Protein AF-A0A4U0XUC7-F1 (afdb_monomer_lite)

Radius of gyration: 27.1 Å; chains: 1; bounding box: 52×52×78 Å

Structure (mmCIF, N/CA/C/O backbone):
data_AF-A0A4U0XUC7-F1
#
_entry.id   AF-A0A4U0XUC7-F1
#
loop_
_atom_site.group_PDB
_atom_site.id
_atom_site.type_symbol
_atom_site.label_atom_id
_atom_site.label_alt_id
_atom_site.label_comp_id
_atom_site.label_asym_id
_atom_site.label_entity_id
_atom_site.label_seq_id
_atom_site.pdbx_PDB_ins_code
_atom_site.Cartn_x
_atom_site.Cartn_y
_atom_site.Cartn_z
_atom_site.occupancy
_atom_site.B_iso_or_equiv
_atom_site.auth_seq_id
_atom_site.auth_comp_id
_atom_site.auth_asym_id
_atom_site.auth_atom_id
_atom_site.pdbx_PDB_model_num
ATOM 1 N N . MET A 1 1 ? 13.271 36.905 -11.963 1.00 41.16 1 MET A N 1
ATOM 2 C CA . MET A 1 1 ? 14.500 36.282 -12.498 1.00 41.16 1 MET A CA 1
ATOM 3 C C . MET A 1 1 ? 14.204 34.800 -12.654 1.00 41.16 1 MET A C 1
ATOM 5 O O . MET A 1 1 ? 13.802 34.219 -11.652 1.00 41.16 1 MET A O 1
ATOM 9 N N . PRO A 1 2 ? 14.277 34.201 -13.855 1.00 47.19 2 PRO A N 1
ATOM 10 C CA . PRO A 1 2 ? 14.096 32.763 -13.977 1.00 47.19 2 PRO A CA 1
ATOM 11 C C . PRO A 1 2 ? 15.309 32.103 -13.326 1.00 47.19 2 PRO A C 1
ATOM 13 O O . PRO A 1 2 ? 16.437 32.298 -13.774 1.00 47.19 2 PRO A O 1
ATOM 16 N N . SER A 1 3 ? 15.083 31.403 -12.219 1.00 56.34 3 SER A N 1
ATOM 17 C CA . SER A 1 3 ? 16.108 30.614 -11.546 1.00 56.34 3 SER A CA 1
ATOM 18 C C . SER A 1 3 ? 16.618 29.579 -12.543 1.00 56.34 3 SER A C 1
ATOM 20 O O . SER A 1 3 ? 15.867 28.697 -12.953 1.00 56.34 3 SER A O 1
ATOM 22 N N . THR A 1 4 ? 17.864 29.711 -12.988 1.00 57.44 4 THR A N 1
ATOM 23 C CA . THR A 1 4 ? 18.513 28.700 -13.818 1.00 57.44 4 THR A CA 1
ATOM 24 C C . THR A 1 4 ? 18.597 27.419 -12.995 1.00 57.44 4 THR A C 1
ATOM 26 O O . THR A 1 4 ? 19.333 27.341 -12.013 1.00 57.44 4 THR A O 1
ATOM 29 N N . THR A 1 5 ? 17.780 26.422 -13.337 1.00 57.84 5 THR A N 1
ATOM 30 C CA . THR A 1 5 ? 17.796 25.125 -12.663 1.00 57.84 5 THR A CA 1
ATOM 31 C C . THR A 1 5 ? 19.158 24.489 -12.928 1.00 57.84 5 THR A C 1
ATOM 33 O O . THR A 1 5 ? 19.445 24.055 -14.041 1.00 57.84 5 THR A O 1
ATOM 36 N N . SER A 1 6 ? 20.041 24.503 -11.926 1.00 68.12 6 SER A N 1
ATOM 37 C CA . SER A 1 6 ? 21.346 23.845 -12.020 1.00 68.12 6 SER A CA 1
ATOM 38 C C . SER A 1 6 ? 21.141 22.363 -12.337 1.00 68.12 6 SER A C 1
ATOM 40 O O . SER A 1 6 ? 20.243 21.741 -11.769 1.00 68.12 6 SER A O 1
ATOM 42 N N . LEU A 1 7 ? 21.980 21.768 -13.189 1.00 64.44 7 LEU A N 1
ATOM 43 C CA . LEU A 1 7 ? 21.971 20.318 -13.445 1.00 64.44 7 LEU A CA 1
ATOM 44 C C . LEU A 1 7 ? 22.256 19.496 -12.178 1.00 64.44 7 LEU A C 1
ATOM 46 O O . LEU A 1 7 ? 21.947 18.315 -12.134 1.00 64.44 7 LEU A O 1
ATOM 50 N N . THR A 1 8 ? 22.802 20.133 -11.141 1.00 63.56 8 THR A N 1
ATOM 51 C CA . THR A 1 8 ? 23.028 19.536 -9.820 1.00 63.56 8 THR A CA 1
ATOM 52 C C . THR A 1 8 ? 21.843 19.688 -8.864 1.00 63.56 8 THR A C 1
ATOM 54 O O . THR A 1 8 ? 21.917 19.229 -7.730 1.00 63.56 8 THR A O 1
ATOM 57 N N . SER A 1 9 ? 20.766 20.363 -9.281 1.00 74.94 9 SER A N 1
ATOM 58 C CA . SER A 1 9 ? 19.562 20.502 -8.468 1.00 74.94 9 SER A CA 1
ATOM 59 C C . SER A 1 9 ? 18.823 19.162 -8.393 1.00 74.94 9 SER A C 1
ATOM 61 O O . SER A 1 9 ? 18.586 18.552 -9.441 1.00 74.94 9 SER A O 1
ATOM 63 N N . PRO A 1 10 ? 18.349 18.770 -7.203 1.00 71.62 10 PRO A N 1
ATOM 64 C CA . PRO A 1 10 ? 17.517 17.584 -7.033 1.00 71.62 10 PRO A CA 1
ATOM 65 C C . PRO A 1 10 ? 16.281 17.560 -7.961 1.00 71.62 10 PRO A C 1
ATOM 67 O O . PRO A 1 10 ? 15.919 16.544 -8.556 1.00 71.62 10 PRO A O 1
ATOM 70 N N . THR A 1 11 ? 15.681 18.730 -8.200 1.00 72.81 11 THR A N 1
ATOM 71 C CA . THR A 1 11 ? 14.565 18.912 -9.141 1.00 72.81 11 THR A C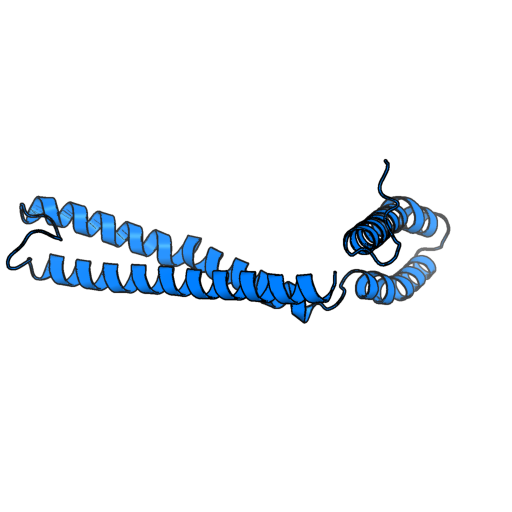A 1
ATOM 72 C C . THR A 1 11 ? 14.967 18.644 -10.596 1.00 72.81 11 THR A C 1
ATOM 74 O O . THR A 1 11 ? 14.193 18.051 -11.348 1.00 72.81 11 THR A O 1
ATOM 77 N N . SER A 1 12 ? 16.171 19.056 -11.011 1.00 75.69 12 SER A N 1
ATOM 78 C CA . SER A 1 12 ? 16.686 18.788 -12.361 1.00 75.69 12 SER A CA 1
ATOM 79 C C . SER A 1 12 ? 16.919 17.296 -12.577 1.00 75.69 12 SER A C 1
ATOM 81 O O . SER A 1 12 ? 16.519 16.768 -13.613 1.00 75.69 12 SER A O 1
ATOM 83 N N . TYR A 1 13 ? 17.497 16.604 -11.588 1.00 70.94 13 TYR A N 1
ATOM 84 C CA . TYR A 1 13 ? 17.671 15.150 -11.630 1.00 70.94 13 TYR A CA 1
ATOM 85 C C . TYR A 1 13 ? 16.336 14.419 -11.735 1.00 70.94 13 TYR A C 1
ATOM 87 O O . TYR A 1 13 ? 16.191 13.526 -12.571 1.00 70.94 13 TYR A O 1
ATOM 95 N N . HIS A 1 14 ? 15.335 14.832 -10.957 1.00 70.38 14 HIS A N 1
ATOM 96 C CA . HIS A 1 14 ? 13.987 14.282 -11.055 1.00 70.38 14 HIS A CA 1
ATOM 97 C C . HIS A 1 14 ? 13.351 14.479 -12.425 1.00 70.38 14 HIS A C 1
ATOM 99 O O . HIS A 1 14 ? 12.824 13.521 -12.982 1.00 70.38 14 HIS A O 1
ATOM 105 N N . LEU A 1 15 ? 13.398 15.692 -12.980 1.00 77.94 15 LEU A N 1
ATOM 106 C CA . LEU A 1 15 ? 12.812 15.983 -14.289 1.00 77.94 15 LEU A CA 1
ATOM 107 C C . LEU A 1 15 ? 13.519 15.218 -15.412 1.00 77.94 15 LEU A C 1
ATOM 109 O O . LEU A 1 15 ? 12.850 14.686 -16.296 1.00 77.94 15 LEU A O 1
ATOM 113 N N . LEU A 1 16 ? 14.850 15.114 -15.363 1.00 79.06 16 LEU A N 1
ATOM 114 C CA . LEU A 1 16 ? 15.630 14.338 -16.329 1.00 79.06 16 LEU A CA 1
ATOM 115 C C . LEU A 1 16 ? 15.341 12.839 -16.218 1.00 79.06 16 LEU A C 1
ATOM 117 O O . LEU A 1 16 ? 15.116 12.182 -17.235 1.00 79.06 16 LEU A O 1
ATOM 121 N N . THR A 1 17 ? 15.291 12.302 -15.000 1.00 75.25 17 THR A N 1
ATOM 122 C CA . THR A 1 17 ? 14.991 10.885 -14.751 1.00 75.25 17 THR A CA 1
ATOM 123 C C . THR A 1 17 ? 13.556 10.555 -15.156 1.00 75.25 17 THR A C 1
ATOM 125 O O . THR A 1 17 ? 13.331 9.587 -15.879 1.00 75.25 17 THR A O 1
ATOM 128 N N . TYR A 1 18 ? 12.588 11.394 -14.776 1.00 75.75 18 TYR A N 1
ATOM 129 C CA . TYR A 1 18 ? 11.187 11.263 -15.176 1.00 75.75 18 TYR A CA 1
ATOM 130 C C . TYR A 1 18 ? 11.022 11.354 -16.697 1.00 75.75 18 TYR A C 1
ATOM 132 O O . TYR A 1 18 ? 10.378 10.496 -17.294 1.00 75.75 18 TYR A O 1
ATOM 140 N N . GLY A 1 19 ? 11.639 12.350 -17.341 1.00 83.38 19 GLY A N 1
ATOM 141 C CA . GLY A 1 19 ? 11.598 12.518 -18.793 1.00 83.38 19 GLY A CA 1
ATOM 142 C C . GLY A 1 19 ? 12.222 11.338 -19.540 1.00 83.38 19 GLY A C 1
ATOM 143 O O . GLY A 1 19 ? 11.653 10.862 -20.520 1.00 83.38 19 GLY A O 1
ATOM 144 N N . THR A 1 20 ? 13.341 10.807 -19.042 1.00 84.19 20 THR A N 1
ATOM 145 C CA . THR A 1 20 ? 14.007 9.620 -19.603 1.00 84.19 20 THR A CA 1
ATOM 146 C C . THR A 1 20 ? 13.159 8.360 -19.416 1.00 84.19 20 THR A C 1
ATOM 148 O O . THR A 1 20 ? 13.000 7.570 -20.350 1.00 84.19 20 THR A O 1
ATOM 151 N N . LEU A 1 21 ? 12.559 8.174 -18.238 1.00 84.00 21 LEU A N 1
ATOM 152 C CA . LEU A 1 21 ? 11.671 7.047 -17.954 1.00 84.00 21 LEU A CA 1
ATOM 153 C C . LEU A 1 21 ? 10.412 7.093 -18.828 1.00 84.00 21 LEU A C 1
ATOM 155 O O . LEU A 1 21 ? 10.051 6.091 -19.445 1.00 84.00 21 LEU A O 1
ATOM 159 N N . LEU A 1 22 ? 9.764 8.254 -18.923 1.00 86.94 22 LEU A N 1
ATOM 160 C CA . LEU A 1 22 ? 8.589 8.450 -19.768 1.00 86.94 22 LEU A CA 1
ATOM 161 C C . LEU A 1 22 ? 8.942 8.239 -21.245 1.00 86.94 22 LEU A C 1
ATOM 163 O O . LEU A 1 22 ? 8.286 7.455 -21.928 1.00 86.94 22 LEU A O 1
ATOM 167 N N . GLY A 1 23 ? 10.009 8.881 -21.727 1.00 90.50 23 GLY A N 1
ATOM 168 C CA . GLY A 1 23 ? 10.469 8.765 -23.109 1.00 90.50 23 GLY A CA 1
ATOM 169 C C . GLY A 1 23 ? 10.819 7.329 -23.499 1.00 90.50 23 GLY A C 1
ATOM 170 O O . GLY A 1 23 ? 10.379 6.855 -24.544 1.00 90.50 23 GLY A O 1
ATOM 171 N N . SER A 1 24 ? 11.538 6.598 -22.642 1.00 89.44 24 SER A N 1
ATOM 172 C CA . SER A 1 24 ? 11.892 5.192 -22.889 1.00 89.44 24 SER A CA 1
ATOM 173 C C . SER A 1 24 ? 10.682 4.249 -22.857 1.00 89.44 24 SER A C 1
ATOM 175 O O . SER A 1 24 ? 10.641 3.300 -23.642 1.00 89.44 24 SER A O 1
ATOM 177 N N . ASN A 1 25 ? 9.673 4.501 -22.013 1.00 90.06 25 ASN A N 1
ATOM 178 C CA . ASN A 1 25 ? 8.404 3.755 -22.024 1.00 90.06 25 ASN A CA 1
ATOM 179 C C . ASN A 1 25 ? 7.616 3.984 -23.313 1.00 90.06 25 ASN A C 1
ATOM 181 O O . ASN A 1 25 ? 7.173 3.022 -23.948 1.00 90.06 25 ASN A O 1
ATOM 185 N N . LEU A 1 26 ? 7.481 5.248 -23.724 1.00 94.56 26 LEU A N 1
ATOM 186 C CA . LEU A 1 26 ? 6.770 5.612 -24.946 1.00 94.56 26 LEU A CA 1
ATOM 187 C C . LEU A 1 26 ? 7.476 5.056 -26.186 1.00 94.56 26 LEU A C 1
ATOM 189 O O . LEU A 1 26 ? 6.835 4.427 -27.026 1.00 94.56 26 LEU A O 1
ATOM 193 N N . PHE A 1 27 ? 8.798 5.225 -26.278 1.00 94.56 27 PHE A N 1
ATOM 194 C CA . PHE A 1 27 ? 9.585 4.710 -27.393 1.00 94.56 27 PHE A CA 1
ATOM 195 C C . PHE A 1 27 ? 9.510 3.183 -27.483 1.00 94.56 27 PHE A C 1
ATOM 197 O O . PHE A 1 27 ? 9.205 2.658 -28.550 1.00 94.56 27 PHE A O 1
ATOM 204 N N . GLN A 1 28 ? 9.726 2.459 -26.378 1.00 93.56 28 GLN A N 1
ATOM 205 C CA . GLN A 1 28 ? 9.698 0.994 -26.394 1.00 93.56 28 GLN A CA 1
ATOM 206 C C . GLN A 1 28 ? 8.318 0.445 -26.789 1.00 93.56 28 GLN A C 1
ATOM 208 O O . GLN A 1 28 ? 8.238 -0.476 -27.603 1.00 93.56 28 GLN A O 1
ATOM 213 N N . THR A 1 29 ? 7.242 1.020 -26.239 1.00 93.62 29 THR A N 1
ATOM 214 C CA . THR A 1 29 ? 5.865 0.528 -26.416 1.00 93.62 29 THR A CA 1
ATOM 215 C C . THR A 1 29 ? 5.292 0.871 -27.785 1.00 93.62 29 THR A C 1
ATOM 217 O O . THR A 1 29 ? 4.717 0.007 -28.444 1.00 93.62 29 THR A O 1
ATOM 220 N N . PHE A 1 30 ? 5.430 2.127 -28.215 1.00 96.94 30 PHE A N 1
ATOM 221 C CA . PHE A 1 30 ? 4.723 2.632 -29.394 1.00 96.94 30 PHE A CA 1
ATOM 222 C C . PHE A 1 30 ? 5.574 2.651 -30.662 1.00 96.94 30 PHE A C 1
ATOM 224 O O . PHE A 1 30 ? 5.012 2.670 -31.753 1.00 96.94 30 PHE A O 1
ATOM 231 N N . LEU A 1 31 ? 6.905 2.632 -30.544 1.00 96.88 31 LEU A N 1
ATOM 232 C CA . LEU A 1 31 ? 7.805 2.697 -31.696 1.00 96.88 31 LEU A CA 1
ATOM 233 C C . LEU A 1 31 ? 8.632 1.420 -31.830 1.00 96.88 31 LEU A C 1
ATOM 235 O O . LEU A 1 31 ? 8.411 0.654 -32.765 1.00 96.88 31 LEU A O 1
ATOM 239 N N . ASN A 1 32 ? 9.546 1.150 -30.895 1.00 95.56 32 ASN A N 1
ATOM 240 C CA . ASN A 1 32 ? 10.512 0.061 -31.033 1.00 95.56 32 ASN A CA 1
ATOM 241 C C . ASN A 1 32 ? 9.838 -1.311 -31.167 1.00 95.56 32 ASN A C 1
ATOM 243 O O . ASN A 1 32 ? 10.182 -2.070 -32.069 1.00 95.56 32 ASN A O 1
ATOM 247 N N . GLY A 1 33 ? 8.864 -1.623 -30.306 1.00 95.19 33 GLY A N 1
ATOM 248 C CA . GLY A 1 33 ? 8.121 -2.883 -30.352 1.00 95.19 33 GLY A CA 1
ATOM 249 C C . GLY A 1 33 ? 7.394 -3.099 -31.687 1.00 95.19 33 GLY A C 1
ATOM 250 O O . GLY A 1 33 ? 7.707 -4.070 -32.377 1.00 95.19 33 GLY A O 1
ATOM 251 N N . PRO A 1 34 ? 6.466 -2.207 -32.088 1.00 97.75 34 PRO A N 1
ATOM 252 C CA . PRO A 1 34 ? 5.739 -2.325 -33.354 1.00 97.75 34 PRO A CA 1
ATOM 253 C C . PRO A 1 34 ? 6.637 -2.328 -34.599 1.00 97.75 34 PRO A C 1
ATOM 255 O O . PRO A 1 34 ? 6.441 -3.154 -35.494 1.00 97.75 34 PRO A O 1
ATOM 258 N N . ILE A 1 35 ? 7.648 -1.452 -34.656 1.00 98.00 35 ILE A N 1
ATOM 259 C CA . ILE A 1 35 ? 8.584 -1.394 -35.789 1.00 98.00 35 ILE A CA 1
ATOM 260 C C . ILE A 1 35 ? 9.391 -2.691 -35.862 1.00 98.00 35 ILE A C 1
ATOM 262 O O . ILE A 1 35 ? 9.458 -3.311 -36.917 1.00 98.00 35 ILE A O 1
ATOM 266 N N . SER A 1 36 ? 9.945 -3.161 -34.744 1.00 97.38 36 SER A N 1
ATOM 267 C CA . SER A 1 36 ? 10.743 -4.392 -34.725 1.00 97.38 36 SER A CA 1
ATOM 268 C C . SER A 1 36 ? 9.905 -5.634 -35.038 1.00 97.38 36 SER A C 1
ATOM 270 O O . SER A 1 36 ? 10.383 -6.537 -35.719 1.00 97.38 36 SER A O 1
ATOM 272 N N . TYR A 1 37 ? 8.650 -5.685 -34.577 1.00 96.88 37 TYR A N 1
ATOM 273 C CA . TYR A 1 37 ? 7.725 -6.783 -34.871 1.00 96.88 37 TYR A CA 1
ATOM 274 C C . TYR A 1 37 ? 7.376 -6.876 -36.361 1.00 96.88 37 TYR A C 1
ATOM 276 O O . TYR A 1 37 ? 7.221 -7.972 -36.892 1.00 96.88 37 TYR A O 1
ATOM 284 N N . THR A 1 38 ? 7.249 -5.731 -37.035 1.00 97.69 38 THR A N 1
ATOM 285 C CA . THR A 1 38 ? 6.919 -5.672 -38.468 1.00 97.69 38 THR A CA 1
ATOM 286 C C . THR A 1 38 ? 8.148 -5.808 -39.367 1.00 97.69 38 THR A C 1
ATOM 288 O O . THR A 1 38 ? 8.039 -6.356 -40.460 1.00 97.69 38 THR A O 1
ATOM 291 N N . ALA A 1 39 ? 9.317 -5.351 -38.911 1.00 98.00 39 ALA A N 1
ATOM 292 C CA . ALA A 1 39 ? 10.558 -5.376 -39.681 1.00 98.00 39 ALA A CA 1
ATOM 293 C C . ALA A 1 39 ? 11.312 -6.714 -39.612 1.00 98.00 39 ALA A C 1
ATOM 295 O O . ALA A 1 39 ? 12.105 -7.006 -40.507 1.00 98.00 39 ALA A O 1
ATOM 296 N N . LEU A 1 40 ? 11.105 -7.522 -38.565 1.00 98.06 40 LEU A N 1
ATOM 297 C CA . LEU A 1 40 ? 11.871 -8.749 -38.329 1.00 98.06 40 LEU A CA 1
ATOM 298 C C . LEU A 1 40 ? 10.999 -10.011 -38.419 1.00 98.06 40 LEU A C 1
ATOM 300 O O . LEU A 1 40 ? 9.880 -10.036 -37.904 1.00 98.06 40 LEU A O 1
ATOM 304 N N . PRO A 1 41 ? 11.527 -11.125 -38.962 1.00 98.31 41 PRO A N 1
ATOM 305 C CA . PRO A 1 41 ? 10.925 -12.440 -38.784 1.00 98.31 41 PRO A CA 1
ATOM 306 C C . PRO A 1 41 ? 10.732 -12.769 -37.298 1.00 98.31 41 PRO A C 1
ATOM 308 O O . PRO A 1 41 ? 11.597 -12.488 -36.467 1.00 98.31 41 PRO A O 1
ATOM 311 N N . ARG A 1 42 ? 9.632 -13.455 -36.965 1.00 96.56 42 ARG A N 1
ATOM 312 C CA . ARG A 1 42 ? 9.212 -13.738 -35.577 1.00 96.56 42 ARG A CA 1
ATOM 313 C C . ARG A 1 42 ? 10.322 -14.303 -34.678 1.00 96.56 42 ARG A C 1
ATOM 315 O O . ARG A 1 42 ? 10.410 -13.916 -33.515 1.00 96.56 42 ARG A O 1
ATOM 322 N N . ALA A 1 43 ? 11.159 -15.203 -35.197 1.00 97.81 43 ALA A N 1
ATOM 323 C CA . ALA A 1 43 ? 12.271 -15.779 -34.438 1.00 97.81 43 ALA A CA 1
ATOM 324 C C . ALA A 1 43 ? 13.337 -14.725 -34.085 1.00 97.81 43 ALA A C 1
ATOM 326 O O . ALA A 1 43 ? 13.769 -14.653 -32.940 1.00 97.81 43 ALA A O 1
ATOM 327 N N . GLN A 1 44 ? 13.701 -13.863 -35.038 1.00 97.81 44 GLN A N 1
ATOM 328 C CA . GLN A 1 44 ? 14.676 -12.788 -34.825 1.00 97.81 44 GLN A CA 1
ATOM 329 C C . GLN A 1 44 ? 14.126 -11.709 -33.889 1.00 97.81 44 GLN A C 1
ATOM 331 O O . GLN A 1 44 ? 14.838 -11.257 -32.995 1.00 97.81 44 GLN A O 1
ATOM 336 N N . PHE A 1 45 ? 12.844 -11.359 -34.027 1.00 97.56 45 PHE A N 1
ATOM 337 C CA . PHE A 1 45 ? 12.158 -10.475 -33.084 1.00 97.56 45 PHE A CA 1
ATOM 338 C C . PHE A 1 45 ? 12.195 -11.030 -31.653 1.00 97.56 45 PHE A C 1
ATOM 340 O O . PHE A 1 45 ? 12.519 -10.302 -30.718 1.00 97.56 45 PHE A O 1
ATOM 347 N N . SER A 1 46 ? 11.916 -12.327 -31.472 1.00 96.56 46 SER A N 1
ATOM 348 C CA . SER A 1 46 ? 11.993 -12.970 -30.155 1.00 96.56 46 SER A CA 1
ATOM 349 C C . SER A 1 46 ? 13.398 -12.878 -29.560 1.00 96.56 46 SER A C 1
ATOM 351 O O . SER A 1 46 ? 13.535 -12.531 -28.388 1.00 96.56 46 SER A O 1
ATOM 353 N N . THR A 1 47 ? 14.437 -13.147 -30.355 1.00 98.00 47 THR A N 1
ATOM 354 C CA . THR A 1 47 ? 15.835 -13.015 -29.915 1.00 98.00 47 THR A CA 1
ATOM 355 C C . THR A 1 47 ? 16.159 -11.580 -29.502 1.00 98.00 47 THR A C 1
ATOM 357 O O . THR A 1 47 ? 16.752 -11.365 -28.447 1.00 98.00 47 THR A O 1
ATOM 360 N N . LEU A 1 48 ? 15.725 -10.589 -30.288 1.00 96.38 48 LEU A N 1
ATOM 361 C CA . LEU A 1 48 ? 15.940 -9.176 -29.980 1.00 96.38 48 LEU A CA 1
ATOM 362 C C . LEU A 1 48 ? 15.266 -8.771 -28.660 1.00 96.38 48 LEU A C 1
ATOM 364 O O . LEU A 1 48 ? 15.899 -8.143 -27.817 1.00 96.38 48 LEU A O 1
ATOM 368 N N . GLN A 1 49 ? 14.011 -9.171 -28.442 1.00 95.81 49 GLN A N 1
ATOM 369 C CA . GLN A 1 49 ? 13.287 -8.859 -27.206 1.00 95.81 49 GLN A CA 1
ATOM 370 C C . GLN A 1 49 ? 13.939 -9.510 -25.981 1.00 95.81 49 GLN A C 1
ATOM 372 O O . GLN A 1 49 ? 14.085 -8.859 -24.949 1.00 95.81 49 GLN A O 1
ATOM 377 N N . GLN A 1 50 ? 14.394 -10.762 -26.098 1.00 95.25 50 GLN A N 1
ATOM 378 C CA . GLN A 1 50 ? 15.113 -11.449 -25.018 1.00 95.25 50 GLN A CA 1
ATOM 379 C C . GLN A 1 50 ? 16.426 -10.748 -24.642 1.00 95.25 50 GLN A C 1
ATOM 381 O O . GLN A 1 50 ? 16.812 -10.779 -23.477 1.00 95.25 50 GLN A O 1
ATOM 386 N N . ALA A 1 51 ? 17.086 -10.092 -25.599 1.00 94.88 51 ALA A N 1
ATOM 387 C CA . ALA A 1 51 ? 18.298 -9.319 -25.344 1.00 94.88 51 ALA A CA 1
ATOM 388 C C . ALA A 1 51 ? 18.011 -7.912 -24.784 1.00 94.88 51 ALA A C 1
ATOM 390 O O . ALA A 1 51 ? 18.737 -7.445 -23.910 1.00 94.88 51 ALA A O 1
ATOM 391 N N . ILE A 1 52 ? 16.961 -7.234 -25.264 1.00 92.69 52 ILE A N 1
ATOM 392 C CA . ILE A 1 52 ? 16.620 -5.861 -24.852 1.00 92.69 52 ILE A CA 1
ATOM 393 C C . ILE A 1 52 ? 15.961 -5.824 -23.470 1.00 92.69 52 ILE A C 1
ATOM 395 O O . ILE A 1 52 ? 16.238 -4.917 -22.686 1.00 92.69 52 ILE A O 1
ATOM 399 N N . PHE A 1 53 ? 15.080 -6.777 -23.158 1.00 91.62 53 PHE A N 1
ATOM 400 C CA . PHE A 1 53 ? 14.242 -6.705 -21.959 1.00 91.62 53 PHE A CA 1
ATOM 401 C C . PHE A 1 53 ? 15.034 -6.671 -20.647 1.00 91.62 53 PHE A C 1
ATOM 403 O O . PHE A 1 53 ? 14.737 -5.790 -19.839 1.00 91.62 53 PHE A O 1
ATOM 410 N N . PRO A 1 54 ? 16.041 -7.537 -20.405 1.00 88.00 54 PRO A N 1
ATOM 411 C CA . PRO A 1 54 ? 16.783 -7.501 -19.149 1.00 88.00 54 PRO A CA 1
ATOM 412 C C . PRO A 1 54 ? 17.423 -6.132 -18.849 1.00 88.00 54 PRO A C 1
ATOM 414 O O . PRO A 1 54 ? 17.074 -5.557 -17.820 1.00 88.00 54 PRO A O 1
ATOM 417 N N . PRO A 1 55 ? 18.268 -5.535 -19.718 1.00 84.88 55 PRO A N 1
ATOM 418 C CA . PRO A 1 55 ? 18.846 -4.223 -19.430 1.00 84.88 55 PRO A CA 1
ATOM 419 C C . PRO A 1 55 ? 17.798 -3.101 -19.400 1.00 84.88 55 PRO A C 1
ATOM 421 O O . PRO A 1 55 ? 17.904 -2.209 -18.561 1.00 84.88 55 PRO A O 1
ATOM 424 N N . TYR A 1 56 ? 16.768 -3.148 -20.256 1.00 84.62 56 TYR A N 1
ATOM 425 C CA . TYR A 1 56 ? 15.692 -2.150 -20.264 1.00 84.62 56 TYR A CA 1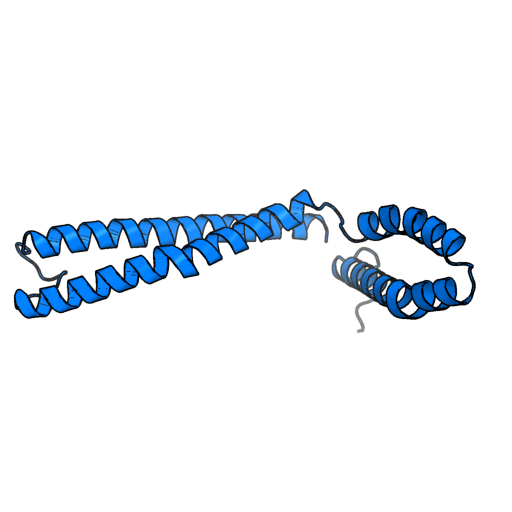
ATOM 426 C C . TYR A 1 56 ? 14.955 -2.096 -18.921 1.00 84.62 56 TYR A C 1
ATOM 428 O O . TYR A 1 56 ? 14.839 -1.029 -18.318 1.00 84.62 56 TYR A O 1
ATOM 436 N N . PHE A 1 57 ? 14.505 -3.247 -18.415 1.00 82.25 57 PHE A N 1
ATOM 437 C CA . PHE A 1 57 ? 13.795 -3.305 -17.141 1.00 82.25 57 PHE A CA 1
ATOM 438 C C . PHE A 1 57 ? 14.726 -3.059 -15.954 1.00 82.25 57 PHE A C 1
ATOM 440 O O . PHE A 1 57 ? 14.332 -2.340 -15.042 1.00 82.25 57 PHE A O 1
ATOM 447 N N . SER A 1 58 ? 15.973 -3.546 -15.978 1.00 76.12 58 SER A N 1
ATOM 448 C CA . SER A 1 58 ? 16.944 -3.260 -14.912 1.00 76.12 58 SER A CA 1
ATOM 449 C C . SER A 1 58 ? 17.218 -1.764 -14.740 1.00 76.12 58 SER A C 1
ATOM 451 O O . SER A 1 58 ? 17.312 -1.297 -13.606 1.00 76.12 58 SER A O 1
ATOM 453 N N . LEU A 1 59 ? 17.303 -1.006 -15.840 1.00 75.38 59 LEU A N 1
ATOM 454 C CA . LEU A 1 59 ? 17.471 0.450 -15.797 1.00 75.38 59 LEU A CA 1
ATOM 455 C C . LEU A 1 59 ? 16.218 1.178 -15.286 1.00 75.38 59 LEU A C 1
ATOM 457 O O . LEU A 1 59 ? 16.344 2.216 -14.643 1.00 75.38 59 LEU A O 1
ATOM 461 N N . GLN A 1 60 ? 15.016 0.642 -15.530 1.00 73.25 60 GLN A N 1
ATOM 462 C CA . GLN A 1 60 ? 13.774 1.207 -14.985 1.00 73.25 60 GLN A CA 1
ATOM 463 C C . GLN A 1 60 ? 13.598 0.932 -13.490 1.00 73.25 60 GLN A C 1
ATOM 465 O O . GLN A 1 60 ? 13.081 1.774 -12.760 1.00 73.25 60 GLN A O 1
ATOM 470 N N . THR A 1 61 ? 14.006 -0.243 -13.016 1.00 66.56 61 THR A N 1
ATOM 471 C CA . THR A 1 61 ? 13.710 -0.716 -11.657 1.00 66.56 61 THR A CA 1
ATOM 472 C C . THR A 1 61 ? 14.771 -0.329 -10.629 1.00 66.56 61 THR A C 1
ATOM 474 O O . THR A 1 61 ? 15.019 -1.121 -9.722 1.00 66.56 61 THR A O 1
ATOM 477 N N . GLY A 1 62 ? 15.419 0.837 -10.769 1.00 59.31 62 GLY A N 1
ATOM 478 C CA . GLY A 1 62 ? 16.486 1.332 -9.887 1.00 59.31 62 GLY A CA 1
ATOM 479 C C . GLY A 1 62 ? 16.291 0.939 -8.414 1.00 59.31 62 GLY A C 1
ATOM 480 O O . GLY A 1 62 ? 15.519 1.554 -7.686 1.00 59.31 62 GLY A O 1
ATOM 481 N N . ASN A 1 63 ? 16.992 -0.125 -8.019 1.00 60.78 63 ASN A N 1
ATOM 482 C CA . ASN A 1 63 ? 16.899 -0.867 -6.762 1.00 60.78 63 ASN A CA 1
ATOM 483 C C . ASN A 1 63 ? 15.480 -1.310 -6.323 1.00 60.78 63 ASN A C 1
ATOM 485 O O . ASN A 1 63 ? 14.853 -0.721 -5.441 1.00 60.78 63 ASN A O 1
ATOM 489 N N . PHE A 1 64 ? 15.023 -2.432 -6.897 1.00 61.84 64 PHE A N 1
ATOM 490 C CA . PHE A 1 64 ? 13.813 -3.186 -6.529 1.00 61.84 64 PHE A CA 1
ATOM 491 C C . PHE A 1 64 ? 13.605 -3.272 -5.006 1.00 61.84 64 PHE A C 1
ATOM 493 O O . PHE A 1 64 ? 12.502 -3.045 -4.519 1.00 61.84 64 PHE A O 1
ATOM 500 N N . TRP A 1 65 ? 14.665 -3.551 -4.244 1.00 61.34 65 TRP A N 1
ATOM 501 C CA . TRP A 1 65 ? 14.590 -3.779 -2.799 1.00 61.34 65 TRP A CA 1
ATOM 502 C C . TRP A 1 65 ? 14.270 -2.522 -1.987 1.00 61.34 65 TRP A C 1
ATOM 504 O O . TRP A 1 65 ? 13.465 -2.600 -1.059 1.00 61.34 65 TRP A O 1
ATOM 514 N N . ASP A 1 66 ? 14.817 -1.366 -2.365 1.00 65.38 66 ASP A N 1
ATOM 515 C CA . ASP A 1 66 ? 14.641 -0.134 -1.589 1.00 65.38 66 ASP A CA 1
ATOM 516 C C . ASP A 1 66 ? 13.235 0.461 -1.749 1.00 65.38 66 ASP A C 1
ATOM 518 O O . ASP A 1 66 ? 12.750 1.159 -0.863 1.00 65.38 66 ASP A O 1
ATOM 522 N N . ALA A 1 67 ? 12.579 0.200 -2.884 1.00 70.12 67 ALA A N 1
ATOM 523 C CA . ALA A 1 67 ? 11.240 0.706 -3.170 1.00 70.12 67 ALA A CA 1
ATOM 524 C C . ALA A 1 67 ? 10.149 -0.337 -2.915 1.00 70.12 67 ALA A C 1
ATOM 526 O O . ALA A 1 67 ? 9.134 -0.035 -2.288 1.00 70.12 67 ALA A O 1
ATOM 527 N N . LEU A 1 68 ? 10.335 -1.579 -3.364 1.00 79.81 68 LEU A N 1
ATOM 528 C CA . LEU A 1 68 ? 9.249 -2.556 -3.335 1.00 79.81 68 LEU A CA 1
ATOM 529 C C . LEU A 1 68 ? 9.060 -3.205 -1.981 1.00 79.81 68 LEU A C 1
ATOM 531 O O . LEU A 1 68 ? 7.924 -3.542 -1.667 1.00 79.81 68 LEU A O 1
ATOM 535 N N . VAL A 1 69 ? 10.104 -3.349 -1.159 1.00 85.38 69 VAL A N 1
ATOM 536 C CA . VAL A 1 69 ? 9.915 -3.866 0.203 1.00 85.38 69 VAL A CA 1
ATOM 537 C C . VAL A 1 69 ? 9.055 -2.903 1.026 1.00 85.38 69 VAL A C 1
ATOM 539 O O . VAL A 1 69 ? 8.029 -3.353 1.541 1.00 85.38 69 VAL A O 1
ATOM 542 N N . PRO A 1 70 ? 9.356 -1.589 1.103 1.00 85.12 70 PRO A N 1
ATOM 543 C CA . PRO A 1 70 ? 8.481 -0.658 1.808 1.00 85.12 70 PRO A CA 1
ATOM 544 C C . PRO A 1 70 ? 7.069 -0.612 1.223 1.00 85.12 70 PRO A C 1
ATOM 546 O O . PRO A 1 70 ? 6.101 -0.706 1.975 1.00 85.12 70 PRO A O 1
ATOM 549 N N . ILE A 1 71 ? 6.928 -0.556 -0.108 1.00 86.44 71 ILE A N 1
ATOM 550 C CA . ILE A 1 71 ? 5.615 -0.553 -0.773 1.00 86.44 71 ILE A CA 1
ATOM 551 C C . ILE A 1 71 ? 4.823 -1.826 -0.447 1.00 86.44 71 ILE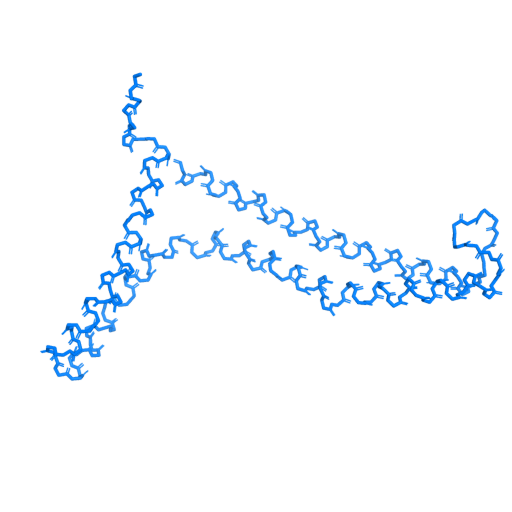 A C 1
ATOM 553 O O . ILE A 1 71 ? 3.645 -1.743 -0.101 1.00 86.44 71 ILE A O 1
ATOM 557 N N . ALA A 1 72 ? 5.449 -3.001 -0.499 1.00 90.81 72 ALA A N 1
ATOM 558 C CA . ALA A 1 72 ? 4.802 -4.266 -0.169 1.00 90.81 72 ALA A CA 1
ATOM 559 C C . ALA A 1 72 ? 4.375 -4.326 1.304 1.00 90.81 72 ALA A C 1
ATOM 561 O O . ALA A 1 72 ? 3.282 -4.809 1.596 1.00 90.81 72 ALA A O 1
ATOM 562 N N . VAL A 1 73 ? 5.182 -3.794 2.230 1.00 93.38 73 VAL A N 1
ATOM 563 C CA . VAL A 1 73 ? 4.819 -3.696 3.655 1.00 93.38 73 VAL A CA 1
ATOM 564 C C . VAL A 1 73 ? 3.619 -2.766 3.853 1.00 93.38 73 VAL A C 1
ATOM 566 O O . VAL A 1 73 ? 2.675 -3.126 4.560 1.00 93.38 73 VAL A O 1
ATOM 569 N N . ILE A 1 74 ? 3.604 -1.599 3.204 1.00 92.19 74 ILE A N 1
ATOM 570 C CA . ILE A 1 74 ? 2.489 -0.639 3.269 1.00 92.19 74 ILE A CA 1
ATOM 571 C C . ILE A 1 74 ? 1.203 -1.266 2.724 1.00 92.19 74 ILE A C 1
ATOM 573 O O . ILE A 1 74 ? 0.156 -1.211 3.372 1.00 92.19 74 ILE A O 1
ATOM 577 N N . LEU A 1 75 ? 1.280 -1.903 1.553 1.00 93.94 75 LEU A N 1
ATOM 578 C CA . LEU A 1 75 ? 0.142 -2.586 0.941 1.00 93.94 75 LEU A CA 1
ATOM 579 C C . LEU A 1 75 ? -0.342 -3.751 1.807 1.00 93.94 75 LEU A C 1
ATOM 581 O O . LEU A 1 75 ? -1.541 -3.874 2.046 1.00 93.94 75 LEU A O 1
ATOM 585 N N . GLY A 1 76 ? 0.573 -4.576 2.317 1.00 96.56 76 GLY A N 1
ATOM 586 C CA . GLY A 1 76 ? 0.250 -5.733 3.148 1.00 96.56 76 GLY A CA 1
ATOM 587 C C . GLY A 1 76 ? -0.437 -5.343 4.456 1.00 96.56 76 GLY A C 1
ATOM 588 O O . GLY A 1 76 ? -1.490 -5.886 4.785 1.00 96.56 76 GLY A O 1
ATOM 589 N N . THR A 1 77 ? 0.111 -4.364 5.178 1.00 96.50 77 THR A N 1
ATOM 590 C CA . THR A 1 77 ? -0.486 -3.846 6.423 1.00 96.50 77 THR A CA 1
ATOM 591 C C . THR A 1 77 ? -1.858 -3.219 6.176 1.00 96.50 77 THR A C 1
ATOM 593 O O . THR A 1 77 ? -2.824 -3.543 6.872 1.00 96.50 77 THR A O 1
ATOM 596 N N . SER A 1 78 ? -1.989 -2.411 5.121 1.00 94.50 78 SER A N 1
ATOM 597 C CA . SER A 1 78 ? -3.271 -1.822 4.719 1.00 94.50 78 SER A CA 1
ATOM 598 C C . SER A 1 78 ? -4.306 -2.890 4.363 1.00 94.50 78 SER A C 1
ATOM 600 O O . SER A 1 78 ? -5.460 -2.793 4.779 1.00 94.50 78 SER A O 1
ATOM 602 N N . LEU A 1 79 ? -3.901 -3.941 3.642 1.00 97.69 79 LEU A N 1
ATOM 603 C CA . LEU A 1 79 ? -4.792 -5.026 3.246 1.00 97.69 79 LEU A CA 1
ATOM 604 C C . LEU A 1 79 ? -5.251 -5.845 4.455 1.00 97.69 79 LEU A C 1
ATOM 606 O O . LEU A 1 79 ? -6.445 -6.101 4.587 1.00 97.69 79 LEU A O 1
ATOM 610 N N . VAL A 1 80 ? -4.346 -6.199 5.374 1.00 97.38 80 VAL A N 1
ATOM 611 C CA . VAL A 1 80 ? -4.697 -6.888 6.629 1.00 97.38 80 VAL A CA 1
ATOM 612 C C . VAL A 1 80 ? -5.696 -6.062 7.443 1.00 97.38 80 VAL A C 1
ATOM 614 O O . VAL A 1 80 ? -6.687 -6.605 7.945 1.00 97.38 80 VAL A O 1
ATOM 617 N N . ASN A 1 81 ? -5.493 -4.746 7.526 1.00 96.88 81 ASN A N 1
ATOM 618 C CA . ASN A 1 81 ? -6.442 -3.844 8.168 1.00 96.88 81 ASN A CA 1
ATOM 619 C C . ASN A 1 81 ? -7.797 -3.808 7.453 1.00 96.88 81 ASN A C 1
ATOM 621 O O . ASN A 1 81 ? -8.832 -3.899 8.114 1.00 96.88 81 ASN A O 1
ATOM 625 N N . LEU A 1 82 ? -7.806 -3.746 6.123 1.00 96.38 82 LEU A N 1
ATOM 626 C CA . LEU A 1 82 ? -9.026 -3.685 5.324 1.00 96.38 82 LEU A CA 1
ATOM 627 C C . LEU A 1 82 ? -9.860 -4.970 5.415 1.00 96.38 82 LEU A C 1
ATOM 629 O O . LEU A 1 82 ? -11.076 -4.899 5.583 1.00 96.38 82 LEU A O 1
ATOM 633 N N . VAL A 1 83 ? -9.228 -6.139 5.287 1.00 97.69 83 VAL A N 1
ATOM 634 C CA . VAL A 1 83 ? -9.954 -7.404 5.067 1.00 97.69 83 VAL A CA 1
ATOM 635 C C . VAL A 1 83 ? -10.085 -8.261 6.323 1.00 97.69 83 VAL A C 1
ATOM 637 O O . VAL A 1 83 ? -11.022 -9.053 6.422 1.00 97.69 83 VAL A O 1
ATOM 640 N N . VAL A 1 84 ? -9.198 -8.090 7.311 1.00 97.31 84 VAL A N 1
ATOM 641 C CA . VAL A 1 84 ? -9.196 -8.898 8.541 1.00 97.31 84 VAL A CA 1
ATOM 642 C C . VAL A 1 84 ? -9.549 -8.054 9.761 1.00 97.31 84 VAL A C 1
ATOM 644 O O . VAL A 1 84 ? -10.608 -8.254 10.366 1.00 97.31 84 VAL A O 1
ATOM 647 N N . LEU A 1 85 ? -8.679 -7.111 10.134 1.00 97.56 85 LEU A N 1
ATOM 648 C CA . LEU A 1 85 ? -8.751 -6.444 11.438 1.00 97.56 85 LEU A CA 1
ATOM 649 C C . LEU A 1 85 ? -9.906 -5.442 11.517 1.00 97.56 85 LEU A C 1
ATOM 651 O O . LEU A 1 85 ? -10.624 -5.421 12.519 1.00 97.56 85 LEU A O 1
ATOM 655 N N . GLY A 1 86 ? -10.153 -4.674 10.455 1.00 97.00 86 GLY A N 1
ATOM 656 C CA . GLY A 1 86 ? -11.271 -3.736 10.357 1.00 97.00 86 GLY A CA 1
ATOM 657 C C . GLY A 1 86 ? -12.625 -4.437 10.508 1.00 97.00 86 GLY A C 1
ATOM 658 O O . GLY A 1 86 ? -13.336 -4.169 11.482 1.00 97.00 86 GLY A O 1
ATOM 659 N N . PRO A 1 87 ? -12.969 -5.409 9.638 1.00 98.19 87 PRO A N 1
ATOM 660 C CA . PRO A 1 87 ? -14.224 -6.149 9.742 1.00 98.19 87 PRO A CA 1
ATOM 661 C C . PRO A 1 87 ? -14.395 -6.868 11.088 1.00 98.19 87 PRO A C 1
ATOM 663 O O . PRO A 1 87 ? -15.496 -6.880 11.647 1.00 98.19 87 PRO A O 1
ATOM 666 N N . ALA A 1 88 ? -13.326 -7.453 11.643 1.00 98.19 88 ALA A N 1
ATOM 667 C CA . ALA A 1 88 ? -13.368 -8.086 12.962 1.00 98.19 88 ALA A CA 1
ATOM 668 C C . ALA A 1 88 ? -13.672 -7.076 14.081 1.00 98.19 88 ALA A C 1
ATOM 670 O O . ALA A 1 88 ? -14.565 -7.322 14.898 1.00 98.19 88 ALA A O 1
ATOM 671 N N . THR A 1 89 ? -13.001 -5.922 14.079 1.00 97.75 89 THR A N 1
ATOM 672 C CA . THR A 1 89 ? -13.222 -4.844 15.053 1.00 97.75 89 THR A CA 1
ATOM 673 C C . THR A 1 89 ? -14.654 -4.320 14.966 1.00 97.75 89 THR A C 1
ATOM 675 O O . THR A 1 89 ? -15.335 -4.224 15.987 1.00 97.75 89 THR A O 1
ATOM 678 N N . THR A 1 90 ? -15.174 -4.079 13.757 1.00 97.94 90 THR A N 1
ATOM 679 C CA . THR A 1 90 ? -16.561 -3.629 13.554 1.00 97.94 90 THR A CA 1
ATOM 680 C C . THR A 1 90 ? -17.579 -4.639 14.081 1.00 97.94 90 THR A C 1
ATOM 682 O O . THR A 1 90 ? -18.569 -4.246 14.702 1.00 97.94 90 THR A O 1
ATOM 685 N N . ARG A 1 91 ? -17.350 -5.947 13.893 1.00 98.44 91 ARG A N 1
ATOM 686 C CA . ARG A 1 91 ? -18.222 -6.987 14.469 1.00 98.44 91 ARG A CA 1
ATOM 687 C C . ARG A 1 91 ? -18.256 -6.910 15.996 1.00 98.44 91 ARG A C 1
ATOM 689 O O . ARG A 1 91 ? -19.341 -6.973 16.571 1.00 98.44 91 ARG A O 1
ATOM 696 N N . VAL A 1 92 ? -17.107 -6.726 16.651 1.00 98.25 92 VAL A N 1
ATOM 697 C CA . VAL A 1 92 ? -17.048 -6.555 18.113 1.00 98.25 92 VAL A CA 1
ATOM 698 C C . VAL A 1 92 ? -17.718 -5.252 18.549 1.00 98.25 92 VAL A C 1
ATOM 700 O O . VAL A 1 92 ? -18.485 -5.271 19.506 1.00 98.25 92 VAL A O 1
ATOM 703 N N . MET A 1 93 ? -17.526 -4.142 17.829 1.00 97.69 93 MET A N 1
ATOM 704 C CA . MET A 1 93 ? -18.213 -2.875 18.117 1.00 97.69 93 MET A CA 1
ATOM 705 C C . MET A 1 93 ? -19.739 -3.017 18.055 1.00 97.69 93 MET A C 1
ATOM 707 O O . MET A 1 93 ? -20.433 -2.543 18.951 1.00 97.69 93 MET A O 1
ATOM 711 N N . ARG A 1 94 ? -20.270 -3.724 17.047 1.00 98.12 94 ARG A N 1
ATOM 712 C CA . ARG A 1 94 ? -21.713 -4.007 16.940 1.00 98.12 94 ARG A CA 1
ATOM 713 C C . ARG A 1 94 ? -22.219 -4.852 18.111 1.00 98.12 94 ARG A C 1
ATOM 715 O O . ARG A 1 94 ? -23.266 -4.545 18.672 1.00 98.12 94 ARG A O 1
ATOM 722 N N . ARG A 1 95 ? -21.466 -5.883 18.512 1.00 98.19 95 ARG A N 1
ATOM 723 C CA . ARG A 1 95 ? -21.811 -6.727 19.672 1.00 98.19 95 ARG A CA 1
ATOM 724 C C . ARG A 1 95 ? -21.786 -5.943 20.979 1.00 98.19 95 ARG A C 1
ATOM 726 O O . ARG A 1 95 ? -22.734 -6.054 21.745 1.00 98.19 95 ARG A O 1
ATOM 733 N N . ARG A 1 96 ? -20.765 -5.104 21.197 1.00 97.75 96 ARG A N 1
ATOM 734 C CA . ARG A 1 96 ? -20.708 -4.178 22.340 1.00 97.75 96 ARG A CA 1
ATOM 735 C C . ARG A 1 96 ? -21.943 -3.300 22.358 1.00 97.75 96 ARG A C 1
ATOM 737 O O . ARG A 1 96 ? -22.611 -3.254 23.376 1.00 97.75 96 ARG A O 1
ATOM 744 N N . LYS A 1 97 ? -22.308 -2.701 21.218 1.00 97.62 97 LYS A N 1
ATOM 745 C CA . LYS A 1 97 ? -23.488 -1.837 21.131 1.00 97.62 97 LYS A CA 1
ATOM 746 C C . LYS A 1 97 ? -24.785 -2.554 21.509 1.00 97.62 97 LYS A C 1
ATOM 748 O O . LYS A 1 97 ? -25.595 -1.995 22.235 1.00 97.62 97 LYS A O 1
ATOM 753 N N . HIS A 1 98 ? -24.961 -3.793 21.053 1.00 97.75 98 HIS A N 1
ATOM 754 C CA . HIS A 1 98 ? -26.103 -4.615 21.449 1.00 97.75 98 HIS A CA 1
ATOM 755 C C . HIS A 1 98 ? -26.080 -4.954 22.947 1.00 97.75 98 HIS A C 1
ATOM 757 O O . HIS A 1 98 ? -27.112 -4.894 23.613 1.00 97.75 98 HIS A O 1
ATOM 763 N N . GLN A 1 99 ? -24.900 -5.261 23.488 1.00 97.69 99 GLN A N 1
ATOM 764 C CA . GLN A 1 99 ? -24.735 -5.540 24.909 1.00 97.69 99 GLN A CA 1
ATOM 765 C C . GLN A 1 99 ? -25.022 -4.302 25.774 1.00 97.69 99 GLN A C 1
ATOM 767 O O . GLN A 1 99 ? -25.628 -4.455 26.826 1.00 97.69 99 GLN A O 1
ATOM 772 N N . GLU A 1 100 ? -24.712 -3.083 25.311 1.00 97.00 100 GLU A N 1
ATOM 773 C CA . GLU A 1 100 ? -25.090 -1.847 26.022 1.00 97.00 100 GLU A CA 1
ATOM 774 C C . GLU A 1 100 ? -26.607 -1.727 26.201 1.00 97.00 100 GLU A C 1
ATOM 776 O O . GLU A 1 100 ? -27.080 -1.296 27.249 1.00 97.00 100 GLU A O 1
ATOM 781 N N . THR A 1 101 ? -27.383 -2.119 25.186 1.00 96.81 101 THR A N 1
ATOM 782 C CA . THR A 1 101 ? -28.850 -2.122 25.262 1.00 96.81 101 THR A CA 1
ATOM 783 C C . THR A 1 101 ? -29.363 -3.184 26.233 1.00 96.81 101 THR A C 1
ATOM 785 O O . THR A 1 101 ? -30.324 -2.927 26.950 1.00 96.81 101 THR A O 1
ATOM 788 N N . ARG A 1 102 ? -28.722 -4.359 26.282 1.00 95.88 102 ARG A N 1
ATOM 789 C CA . ARG A 1 102 ? -29.091 -5.444 27.210 1.00 95.88 102 ARG A CA 1
ATOM 790 C C . ARG A 1 102 ? -28.762 -5.111 28.662 1.00 95.88 102 ARG A C 1
ATOM 792 O O . ARG A 1 102 ? -29.570 -5.392 29.538 1.00 95.88 102 ARG A O 1
ATOM 799 N N . ASP A 1 103 ? -27.597 -4.518 28.896 1.00 95.31 103 ASP A N 1
ATOM 800 C CA . ASP A 1 103 ? -27.116 -4.173 30.235 1.00 95.31 103 ASP A CA 1
ATOM 801 C C . ASP A 1 103 ? -27.701 -2.842 30.737 1.00 95.31 103 ASP A C 1
ATOM 803 O O . ASP A 1 103 ? -27.537 -2.501 31.907 1.00 95.31 103 ASP A O 1
ATOM 807 N N . GLY A 1 104 ? -28.343 -2.059 29.858 1.00 95.94 104 GLY A N 1
ATOM 808 C CA . GLY A 1 104 ? -28.811 -0.705 30.166 1.00 95.94 104 GLY A CA 1
ATOM 809 C C . GLY A 1 104 ? -27.675 0.265 30.513 1.00 95.94 104 GLY A C 1
ATOM 810 O O . GLY A 1 104 ? -27.915 1.295 31.139 1.00 95.94 104 GLY A O 1
ATOM 811 N N . LYS A 1 105 ? -26.434 -0.070 30.138 1.00 95.19 105 LYS A N 1
ATOM 812 C CA . LYS A 1 105 ? -25.202 0.603 30.564 1.00 95.19 105 LYS A CA 1
ATOM 813 C C . LYS A 1 105 ? -24.176 0.606 29.437 1.00 95.19 105 LYS A C 1
ATOM 815 O O . LYS A 1 105 ? -23.993 -0.405 28.758 1.00 95.19 105 LYS A O 1
ATOM 820 N N . ARG A 1 106 ? -23.484 1.728 29.223 1.00 94.19 106 ARG A N 1
ATOM 821 C CA . ARG A 1 106 ? -22.466 1.833 28.170 1.00 94.19 106 ARG A CA 1
ATOM 822 C C . ARG A 1 106 ? -21.175 1.151 28.587 1.00 94.19 106 ARG A C 1
ATOM 824 O O . ARG A 1 106 ? -20.836 1.077 29.768 1.00 94.19 106 ARG A O 1
ATOM 831 N N . TYR A 1 107 ? -20.391 0.732 27.598 1.00 92.12 107 TYR A N 1
ATOM 832 C CA . TYR A 1 107 ? -19.152 -0.017 27.833 1.00 92.12 107 TYR A CA 1
ATOM 833 C C . TYR A 1 107 ? -18.074 0.738 28.634 1.00 92.12 107 TYR A C 1
ATOM 835 O O . TYR A 1 107 ? -17.108 0.111 29.072 1.00 92.12 107 TYR A O 1
ATOM 843 N N . HIS A 1 108 ? -18.178 2.069 28.727 1.00 92.00 108 HIS A N 1
ATOM 844 C CA . HIS A 1 108 ? -17.208 2.977 29.354 1.00 92.00 108 HIS A CA 1
ATOM 845 C C . HIS A 1 108 ? -17.746 3.641 30.624 1.00 92.00 108 HIS A C 1
ATOM 847 O O . HIS A 1 108 ? -17.018 4.396 31.264 1.00 92.00 108 HIS A O 1
ATOM 853 N N . ASP A 1 109 ? -19.000 3.375 30.989 1.00 95.00 109 ASP A N 1
ATOM 854 C CA . ASP A 1 109 ? -19.581 3.936 32.202 1.00 95.00 109 ASP A CA 1
ATOM 855 C C . ASP A 1 109 ? -18.893 3.346 33.442 1.00 95.00 109 ASP A C 1
ATOM 857 O O . ASP A 1 109 ? -18.521 2.165 33.467 1.00 95.00 109 ASP A O 1
ATOM 861 N N . ALA A 1 110 ? -18.753 4.168 34.484 1.00 90.94 110 ALA A N 1
ATOM 862 C CA . ALA A 1 110 ? -18.093 3.801 35.735 1.00 90.94 110 ALA A CA 1
ATOM 863 C C . ALA A 1 110 ? -18.803 2.647 36.476 1.00 90.94 110 ALA A C 1
ATOM 865 O O . ALA A 1 110 ? -19.997 2.392 36.302 1.00 90.94 110 ALA A O 1
ATOM 866 N N . GLY A 1 111 ? -18.067 1.943 37.340 1.00 90.44 111 GLY A N 1
ATOM 867 C CA . GLY A 1 111 ? -18.554 0.775 38.085 1.00 90.44 111 GLY A CA 1
ATOM 868 C C . GLY A 1 111 ? -18.448 -0.541 37.299 1.00 90.44 111 GLY A C 1
ATOM 869 O O . GLY A 1 111 ? -18.032 -0.540 36.140 1.00 90.44 111 GLY A O 1
ATOM 870 N N . PRO A 1 112 ? -18.828 -1.681 37.901 1.00 92.88 112 PRO A N 1
ATOM 871 C CA . PRO A 1 112 ? -18.635 -2.991 37.287 1.00 92.88 112 PRO A CA 1
ATOM 872 C C . PRO A 1 112 ? -19.420 -3.117 35.975 1.00 92.88 112 PRO A C 1
ATOM 874 O O . PRO A 1 112 ? -20.551 -2.640 35.853 1.00 92.88 112 PRO A O 1
ATOM 877 N N . GLN A 1 113 ? -18.789 -3.737 34.982 1.00 95.75 113 GLN A N 1
ATOM 878 C CA . GLN A 1 113 ? -19.397 -4.112 33.705 1.00 95.75 113 GLN A CA 1
ATOM 879 C C . GLN A 1 113 ? -19.825 -5.582 33.767 1.00 95.75 113 GLN A C 1
ATOM 881 O O . GLN A 1 113 ? -19.221 -6.358 34.513 1.00 95.75 113 GLN A O 1
ATOM 886 N N . SER A 1 114 ? -20.820 -5.986 32.973 1.00 96.75 114 SER A N 1
ATOM 887 C CA . SER A 1 114 ? -21.178 -7.405 32.856 1.00 96.75 114 SER A CA 1
ATOM 888 C C . SER A 1 114 ? -19.972 -8.232 32.388 1.00 96.75 114 SER A C 1
ATOM 890 O O . SER A 1 114 ? -19.089 -7.724 31.690 1.00 96.75 114 SER A O 1
ATOM 892 N N . ALA A 1 115 ? -19.918 -9.515 32.754 1.00 97.06 115 ALA A N 1
ATOM 893 C CA . ALA A 1 115 ? -18.822 -10.395 32.336 1.00 97.06 115 ALA A CA 1
ATOM 894 C C . ALA A 1 115 ? -18.683 -10.450 30.799 1.00 97.06 115 ALA A C 1
ATOM 896 O O . ALA A 1 115 ? -17.572 -10.435 30.266 1.00 97.06 115 ALA A O 1
ATOM 897 N N . GLU A 1 116 ? -19.811 -10.428 30.081 1.00 97.50 116 GLU A N 1
ATOM 898 C CA . GLU A 1 116 ? -19.822 -10.396 28.616 1.00 97.50 116 GLU A CA 1
ATOM 899 C C . GLU A 1 116 ? -19.285 -9.068 28.071 1.00 97.50 116 GLU A C 1
ATOM 901 O O . GLU A 1 116 ? -18.446 -9.065 27.168 1.00 97.50 116 GLU A O 1
ATOM 906 N N . MET A 1 117 ? -19.686 -7.928 28.647 1.00 97.81 117 MET A N 1
ATOM 907 C CA . MET A 1 117 ? -19.145 -6.631 28.240 1.00 97.81 117 MET A CA 1
ATOM 908 C C . MET A 1 117 ? -17.633 -6.542 28.493 1.00 97.81 117 MET A C 1
ATOM 910 O O . MET A 1 117 ? -16.903 -6.028 27.646 1.00 97.81 117 MET A O 1
ATOM 914 N N . GLN A 1 118 ? -17.130 -7.092 29.604 1.00 97.19 118 GLN A N 1
ATOM 915 C CA . GLN A 1 118 ? -15.688 -7.150 29.882 1.00 97.19 118 GLN A CA 1
ATOM 916 C C . GLN A 1 118 ? -14.936 -7.965 28.821 1.00 97.19 118 GLN A C 1
ATOM 918 O O . GLN A 1 118 ? -13.922 -7.506 28.288 1.00 97.19 118 GLN A O 1
ATOM 923 N N . ARG A 1 119 ? -15.463 -9.135 28.442 1.00 97.75 119 ARG A N 1
ATOM 924 C CA . ARG A 1 119 ? -14.898 -9.967 27.370 1.00 97.75 119 ARG A CA 1
ATOM 925 C C . ARG A 1 119 ? -14.898 -9.242 26.021 1.00 97.75 119 ARG A C 1
ATOM 927 O O . ARG A 1 119 ? -13.906 -9.295 25.286 1.00 97.75 119 ARG A O 1
ATOM 934 N N . LEU A 1 120 ? -15.988 -8.555 25.683 1.00 98.12 120 LEU A N 1
ATOM 935 C CA . LEU A 1 120 ? -16.093 -7.781 24.446 1.00 98.12 120 LEU A CA 1
ATOM 936 C C . LEU A 1 120 ? -15.152 -6.570 24.439 1.00 98.12 120 LEU A C 1
ATOM 938 O O . LEU A 1 120 ? -14.546 -6.285 23.407 1.00 98.12 120 LEU A O 1
ATOM 942 N N . ASN A 1 121 ? -14.989 -5.886 25.574 1.00 97.56 121 ASN A N 1
ATOM 943 C CA . ASN A 1 121 ? -14.027 -4.798 25.740 1.00 97.56 121 ASN A CA 1
ATOM 944 C C . ASN A 1 121 ? -12.592 -5.300 25.543 1.00 97.56 121 ASN A C 1
ATOM 946 O O . ASN A 1 121 ? -11.852 -4.703 24.769 1.00 97.56 121 ASN A O 1
ATOM 950 N N . SER A 1 122 ? -12.222 -6.430 26.153 1.00 97.31 122 SER A N 1
ATOM 951 C CA . SER A 1 122 ? -10.909 -7.058 25.953 1.00 97.31 122 SER A CA 1
ATOM 952 C C . SER A 1 122 ? -10.672 -7.431 24.482 1.00 97.31 122 SER A C 1
ATOM 954 O O . SER A 1 122 ? -9.645 -7.073 23.903 1.00 97.31 122 SER A O 1
ATOM 956 N N . SER A 1 123 ? -11.669 -8.050 23.840 1.00 98.12 123 SER A N 1
ATOM 957 C CA . SER A 1 123 ? -11.607 -8.407 22.415 1.00 98.12 123 SER A CA 1
ATOM 958 C C . SER A 1 123 ? -11.441 -7.174 21.520 1.00 98.12 123 SER A C 1
ATOM 960 O O . SER A 1 123 ? -10.667 -7.198 20.566 1.00 98.12 123 SER A O 1
ATOM 962 N N . PHE A 1 124 ? -12.156 -6.087 21.827 1.00 98.12 124 PHE A N 1
ATOM 963 C CA . PHE A 1 124 ? -12.025 -4.819 21.113 1.00 98.12 124 PHE A CA 1
ATOM 964 C C . PHE A 1 124 ? -10.628 -4.230 21.287 1.00 98.12 124 PHE A C 1
ATOM 966 O O . PHE A 1 124 ? -10.011 -3.868 20.292 1.00 98.12 124 PHE A O 1
ATOM 973 N N . THR A 1 125 ? -10.123 -4.167 22.521 1.00 97.62 125 THR A N 1
ATOM 974 C CA . THR A 1 125 ? -8.789 -3.637 22.816 1.00 97.62 125 THR A CA 1
ATOM 975 C C . THR A 1 125 ? -7.718 -4.392 22.042 1.00 97.62 125 THR A C 1
ATOM 977 O O . THR A 1 125 ? -6.869 -3.755 21.430 1.00 97.62 125 THR A O 1
ATOM 980 N N . TYR A 1 126 ? -7.790 -5.725 22.005 1.00 98.12 126 TYR A N 1
ATOM 981 C CA . TYR A 1 126 ? -6.852 -6.548 21.245 1.00 98.12 126 TYR A CA 1
ATOM 982 C C . TYR A 1 126 ? -6.921 -6.289 19.732 1.00 98.12 126 TYR A C 1
ATOM 984 O O . TYR A 1 126 ? -5.901 -6.059 19.090 1.00 98.12 126 TYR A O 1
ATOM 992 N N . LEU A 1 127 ? -8.120 -6.302 19.143 1.00 97.94 127 LEU A N 1
ATOM 993 C CA . LEU A 1 127 ? -8.270 -6.102 17.697 1.00 97.94 127 LEU A CA 1
ATOM 994 C C . LEU A 1 127 ? -7.885 -4.682 17.265 1.00 97.94 127 LEU A C 1
ATOM 996 O O . LEU A 1 127 ? -7.224 -4.501 16.242 1.00 97.94 127 LEU A O 1
ATOM 1000 N N . HIS A 1 128 ? -8.265 -3.679 18.057 1.00 96.44 128 HIS A N 1
ATOM 1001 C CA . HIS A 1 128 ? -7.908 -2.292 17.802 1.00 96.44 128 HIS A CA 1
ATOM 1002 C C . HIS A 1 128 ? -6.398 -2.072 17.935 1.00 96.44 128 HIS A C 1
ATOM 1004 O O . HIS A 1 128 ? -5.805 -1.449 17.058 1.00 96.44 128 HIS A O 1
ATOM 1010 N N . SER A 1 129 ? -5.756 -2.618 18.975 1.00 96.88 129 SER A N 1
ATOM 1011 C CA . SER A 1 129 ? -4.306 -2.488 19.148 1.00 96.88 129 SER A CA 1
ATOM 1012 C C . SER A 1 129 ? -3.530 -3.208 18.046 1.00 96.88 129 SER A C 1
ATOM 1014 O O . SER A 1 129 ? -2.570 -2.644 17.527 1.00 96.88 129 SER A O 1
ATOM 1016 N N . ALA A 1 130 ? -3.982 -4.388 17.612 1.00 97.69 130 ALA A N 1
ATOM 1017 C CA . ALA A 1 130 ? -3.406 -5.085 16.464 1.00 97.69 130 ALA A CA 1
ATOM 1018 C C . ALA A 1 130 ? -3.505 -4.247 15.177 1.00 97.69 130 ALA A C 1
ATOM 1020 O O . ALA A 1 130 ? -2.534 -4.147 14.426 1.00 97.69 130 ALA A O 1
ATOM 1021 N N . SER A 1 131 ? -4.652 -3.601 14.939 1.00 96.44 131 SER A N 1
ATOM 1022 C CA . SER A 1 131 ? -4.854 -2.728 13.776 1.00 96.44 131 SER A CA 1
ATOM 1023 C C . SER A 1 131 ? -3.958 -1.488 13.818 1.00 96.44 131 SER A C 1
ATOM 1025 O O . SER A 1 131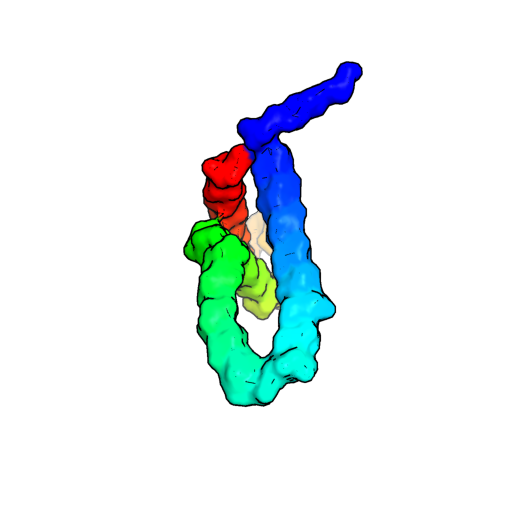 ? -3.294 -1.161 12.830 1.00 96.44 131 SER A O 1
ATOM 1027 N N . SER A 1 132 ? -3.869 -0.844 14.984 1.00 96.31 132 SER A N 1
ATOM 1028 C CA . SER A 1 132 ? -2.995 0.307 15.221 1.00 96.31 132 SER A CA 1
ATOM 1029 C C . SER A 1 132 ? -1.515 -0.047 15.057 1.00 96.31 132 SER A C 1
ATOM 1031 O O . SER A 1 132 ? -0.780 0.714 14.434 1.00 96.31 132 SER A O 1
ATOM 1033 N N . LEU A 1 133 ? -1.078 -1.216 15.539 1.00 97.00 133 LEU A N 1
ATOM 1034 C CA . LEU A 1 133 ? 0.288 -1.704 15.336 1.00 97.00 133 LEU A CA 1
ATOM 1035 C C . LEU A 1 133 ? 0.575 -1.978 13.855 1.00 97.00 133 LEU A C 1
ATOM 1037 O O . LEU A 1 133 ? 1.632 -1.605 13.355 1.00 97.00 133 LEU A O 1
ATOM 1041 N N . SER A 1 134 ? -0.375 -2.582 13.136 1.00 95.44 134 SER A N 1
ATOM 1042 C CA . SER A 1 134 ? -0.252 -2.796 11.692 1.00 95.44 134 SER A CA 1
ATOM 1043 C C . SER A 1 134 ? -0.085 -1.469 10.940 1.00 95.44 134 SER A C 1
ATOM 1045 O O . SER A 1 134 ? 0.822 -1.341 10.119 1.00 95.44 134 SER A O 1
ATOM 1047 N N . ASN A 1 135 ? -0.873 -0.446 11.289 1.00 94.69 135 ASN A N 1
ATOM 1048 C CA . ASN A 1 135 ? -0.709 0.900 10.733 1.00 94.69 135 ASN A CA 1
ATOM 1049 C C . ASN A 1 135 ? 0.641 1.523 11.104 1.00 94.69 135 ASN A C 1
ATOM 1051 O O . ASN A 1 135 ? 1.260 2.157 10.258 1.00 94.69 135 ASN A O 1
ATOM 1055 N N . LEU A 1 136 ? 1.125 1.333 12.335 1.00 96.50 136 LEU A N 1
ATOM 1056 C CA . LEU A 1 136 ? 2.425 1.854 12.760 1.00 96.50 136 LEU A CA 1
ATOM 1057 C C . LEU A 1 136 ? 3.576 1.257 11.937 1.00 96.50 136 LEU A C 1
ATOM 1059 O O . LEU A 1 136 ? 4.474 1.991 11.532 1.00 96.50 136 LEU A O 1
ATOM 1063 N N . ILE A 1 137 ? 3.523 -0.046 11.643 1.00 95.81 137 ILE A N 1
ATOM 1064 C CA . ILE A 1 137 ? 4.487 -0.713 10.755 1.00 95.81 137 ILE A CA 1
ATOM 1065 C C . ILE A 1 137 ? 4.431 -0.099 9.349 1.00 95.81 137 ILE A C 1
ATOM 1067 O O . ILE A 1 137 ? 5.473 0.242 8.789 1.00 95.81 137 ILE A O 1
ATOM 1071 N N . GLY A 1 138 ? 3.227 0.097 8.798 1.00 92.25 138 GLY A N 1
ATOM 1072 C CA . GLY A 1 138 ? 3.038 0.762 7.506 1.00 92.25 138 GLY A CA 1
ATOM 1073 C C . GLY A 1 138 ? 3.609 2.185 7.486 1.00 92.25 138 GLY A C 1
ATOM 1074 O O . GLY A 1 138 ? 4.362 2.534 6.581 1.00 92.25 138 GLY A O 1
ATOM 1075 N N . THR A 1 139 ? 3.339 2.986 8.519 1.00 92.81 139 THR A N 1
ATOM 1076 C CA . THR A 1 139 ? 3.901 4.337 8.675 1.00 92.81 139 THR A CA 1
ATOM 1077 C C . THR A 1 139 ? 5.426 4.314 8.753 1.00 92.81 139 THR A C 1
ATOM 1079 O O . THR A 1 139 ? 6.081 5.123 8.099 1.00 92.81 139 THR A O 1
ATOM 1082 N N . GLY A 1 140 ? 6.008 3.371 9.500 1.00 93.50 140 GLY A N 1
ATOM 1083 C CA . GLY A 1 140 ? 7.459 3.190 9.562 1.00 93.50 140 GLY A CA 1
ATOM 1084 C C . GLY A 1 140 ? 8.068 2.897 8.189 1.00 93.50 140 GLY A C 1
ATOM 1085 O O . GLY A 1 140 ? 9.081 3.494 7.829 1.00 93.50 140 GLY A O 1
ATOM 1086 N N . ALA A 1 141 ? 7.414 2.053 7.387 1.00 90.81 141 ALA A N 1
ATOM 1087 C CA . ALA A 1 141 ? 7.835 1.768 6.018 1.00 90.81 141 ALA A CA 1
ATOM 1088 C C . ALA A 1 141 ? 7.743 3.001 5.099 1.00 90.81 141 ALA A C 1
ATOM 1090 O O . ALA A 1 141 ? 8.658 3.231 4.311 1.00 90.81 141 ALA A O 1
ATOM 1091 N N . ILE A 1 142 ? 6.695 3.829 5.226 1.00 89.75 142 ILE A N 1
ATOM 1092 C CA . ILE A 1 142 ? 6.569 5.093 4.472 1.00 89.75 142 ILE A CA 1
ATOM 1093 C C . ILE A 1 142 ? 7.714 6.045 4.820 1.00 89.75 142 ILE A C 1
ATOM 1095 O O . ILE A 1 142 ? 8.337 6.608 3.924 1.00 89.75 142 ILE A O 1
ATOM 1099 N N . ILE A 1 143 ? 8.004 6.216 6.112 1.00 90.94 143 ILE A N 1
ATOM 1100 C CA . ILE A 1 143 ? 9.080 7.097 6.579 1.00 90.94 143 ILE A CA 1
ATOM 1101 C C . ILE A 1 143 ? 10.436 6.599 6.069 1.00 90.94 143 ILE A C 1
ATOM 1103 O O . ILE A 1 143 ? 11.202 7.383 5.513 1.00 90.94 143 ILE A O 1
ATOM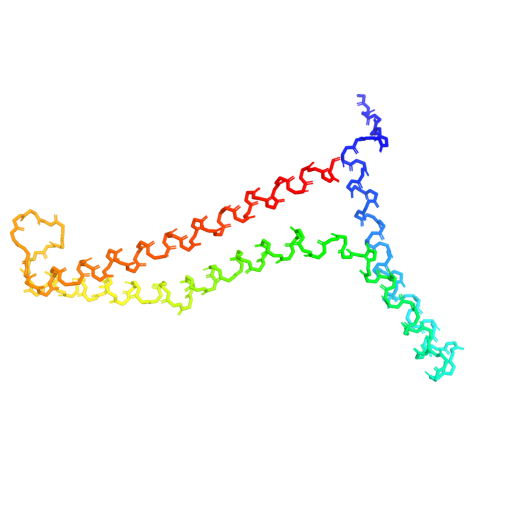 1107 N N . PHE A 1 144 ? 10.713 5.299 6.204 1.00 88.00 144 PHE A N 1
ATOM 1108 C CA . PHE A 1 144 ? 11.934 4.685 5.682 1.00 88.00 144 PHE A CA 1
ATOM 1109 C C . PHE A 1 144 ? 12.080 4.910 4.172 1.00 88.00 144 PHE A C 1
ATOM 1111 O O . PHE A 1 144 ? 13.130 5.355 3.714 1.00 88.00 144 PHE A O 1
ATOM 1118 N N . TYR A 1 145 ? 11.012 4.676 3.405 1.00 83.75 145 TYR A N 1
ATOM 1119 C CA . TYR A 1 145 ? 11.023 4.925 1.966 1.00 83.75 145 TYR A CA 1
ATOM 1120 C C . TYR A 1 145 ? 11.249 6.405 1.632 1.00 83.75 145 TYR A C 1
ATOM 1122 O O . TYR A 1 145 ? 11.951 6.717 0.675 1.00 83.75 145 TYR A O 1
ATOM 1130 N N . GLY A 1 146 ? 10.718 7.321 2.447 1.00 82.06 146 GLY A N 1
ATOM 1131 C CA . GLY A 1 146 ? 10.983 8.754 2.332 1.00 82.06 146 GLY A CA 1
ATOM 1132 C C . GLY A 1 146 ? 12.469 9.105 2.464 1.00 82.06 146 GLY A C 1
ATOM 1133 O O . GLY A 1 146 ? 12.966 9.898 1.670 1.00 82.06 146 GLY A O 1
ATOM 1134 N N . PHE A 1 147 ? 13.193 8.487 3.405 1.00 84.12 147 PHE A N 1
ATOM 1135 C CA . PHE A 1 147 ? 14.645 8.677 3.547 1.00 84.12 147 PHE A CA 1
ATOM 1136 C C . PHE A 1 147 ? 15.429 8.102 2.367 1.00 84.12 147 PHE A C 1
ATOM 1138 O O . PHE A 1 147 ? 16.259 8.801 1.794 1.00 84.12 147 PHE A O 1
ATOM 1145 N N . VAL A 1 148 ? 15.112 6.871 1.952 1.00 79.69 148 VAL A N 1
ATOM 1146 C CA . VAL A 1 148 ? 15.692 6.244 0.751 1.00 79.69 148 VAL A CA 1
ATOM 1147 C C . VAL A 1 148 ? 15.517 7.136 -0.473 1.00 79.69 148 VAL A C 1
ATOM 1149 O O . VAL A 1 148 ? 16.417 7.254 -1.301 1.00 79.69 148 VAL A O 1
ATOM 1152 N N . LEU A 1 149 ? 14.330 7.724 -0.623 1.00 73.38 149 LEU A N 1
ATOM 1153 C CA . LEU A 1 149 ? 14.035 8.605 -1.735 1.00 73.38 149 LEU A CA 1
ATOM 1154 C C . LEU A 1 149 ? 14.851 9.899 -1.621 1.00 73.38 149 LEU A C 1
ATOM 1156 O O . LEU A 1 149 ? 15.465 10.288 -2.603 1.00 73.38 149 LEU A O 1
ATOM 1160 N N . ALA A 1 150 ? 14.925 10.514 -0.437 1.00 75.00 150 ALA A N 1
ATOM 1161 C CA . ALA A 1 150 ? 15.697 11.735 -0.202 1.00 75.00 150 ALA A CA 1
ATOM 1162 C C . ALA A 1 150 ? 17.207 11.578 -0.463 1.00 75.00 150 ALA A C 1
ATOM 1164 O O . ALA A 1 150 ? 17.829 12.520 -0.932 1.00 75.00 150 ALA A O 1
ATOM 1165 N N . GLU A 1 151 ? 17.800 10.408 -0.212 1.00 70.94 151 GLU A N 1
ATOM 1166 C CA . GLU A 1 151 ? 19.211 10.137 -0.547 1.00 70.94 151 GLU A CA 1
ATOM 1167 C C . GLU A 1 15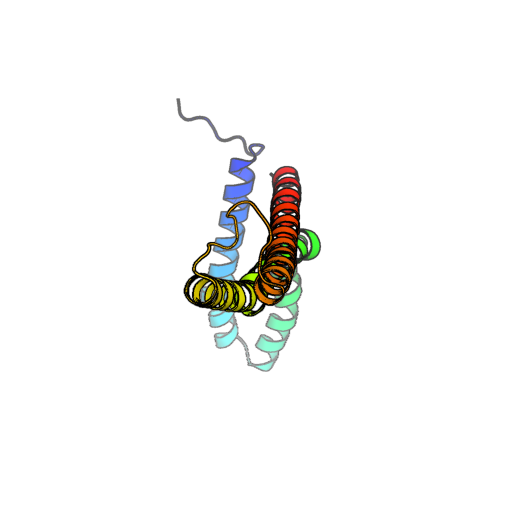1 ? 19.478 10.077 -2.060 1.00 70.94 151 GLU A C 1
ATOM 1169 O O . GLU A 1 151 ? 20.620 10.211 -2.499 1.00 70.94 151 GLU A O 1
ATOM 1174 N N . LYS A 1 152 ? 18.435 9.851 -2.866 1.00 63.31 152 LYS A N 1
ATOM 1175 C CA . LYS A 1 152 ? 18.520 9.679 -4.325 1.00 63.31 152 LYS A CA 1
ATOM 1176 C C . LYS A 1 152 ? 18.203 10.963 -5.104 1.00 63.31 152 LYS A C 1
ATOM 1178 O O . LYS A 1 152 ? 18.154 10.914 -6.334 1.00 63.31 152 LYS A O 1
ATOM 1183 N N . ILE A 1 153 ? 17.950 12.069 -4.403 1.00 53.16 153 ILE A N 1
ATOM 1184 C CA . ILE A 1 153 ? 17.490 13.361 -4.931 1.00 53.16 153 ILE A CA 1
ATOM 1185 C C . ILE A 1 153 ? 18.532 14.417 -4.581 1.00 53.16 153 ILE A C 1
ATOM 1187 O O . ILE A 1 153 ? 19.046 15.057 -5.525 1.00 53.16 153 ILE A O 1
#

Foldseek 3Di:
DPPPQPCPHPVVVVVVLVCVLVVLVCCVPPPVLVVLVVVDDPVVSVVVCVVCVPVSVCSVCPDVPLPVVLVVLLVVLVVCCVPPLVVQLVVLVVVQVVVCVVQVHHLPDDDDDPPVSVVSVVSNVVSVVSNVVSVVSNVVSVVSSVVVVVVVD

Sequence (153 aa):
MPSTTSLTSPTSYHLLTYGTLLGSNLFQTFLNGPISYTALPRAQFSTLQQAIFPPYFSLQTGNFWDALVPIAVILGTSLVNLVVLGPATTRVMRRRKHQETRDGKRYHDAGPQSAEMQRLNSSFTYLHSASSLSNLIGTGAIIFYGFVLAEKI

Secondary structure (DSSP, 8-state):
------TTSHHHHHHHHHHHHHHHHHIIIIIIHHHHHHHS-HHHHHHHHHHHHHHHHHHHTTTHHHHHHHHHHHHHHHHHIIIIIHHHHHHHHHHHHHHHHHHTS-TTSSSPPPHHHHHHHHHHHHHHHHHHHHHHHHHHHHHHHHHHHHTT-

Organism: NCBI:txid329884

InterPro domains:
  IPR025423 TMEM205-like [PF13664] (16-62)
  IPR053009 Xanthocillin Biosynthesis-Associated Protein [PTHR23241] (13-153)

pLDDT: mean 88.31, std 12.7, range [41.16, 98.44]